Protein AF-A0A834ANA1-F1 (afdb_monomer)

Mean predicted aligned error: 4.78 Å

Nearest PDB structures (foldseek):
  6rjb-assembly1_B  TM=9.590E-01  e=1.628E-15  Homo sapiens
  4kxw-assembly1_A  TM=9.516E-01  e=1.523E-15  Homo sapiens
  3ooy-assembly1_A  TM=9.506E-01  e=6.169E-15  Homo sapiens
  6ha3-assembly1_A  TM=9.515E-01  e=8.052E-15  Homo sapiens
  6yaj-assembly1_AAA  TM=8.573E-01  e=6.983E-06  Carboxydothermus hydrogenoformans

Secondary structure (DSSP, 8-state):
-HHHHHHS-S-------SS-----S-TT----TT--------SS---EEEE-THHHHHHHHT----S--TTEEEEEEEEESTTSHHHHHHHHHTT-TT-EEEEEEE-S---S--HHHHHHHTT-SHHHHHHHHHHHHHT-

pLDDT: mean 89.69, std 10.9, range [40.88, 97.62]

Sequence (140 aa):
MMELAASTKGICFIPTSCPENAIIYNNNEDFQIGQAKVVLKSKDDQVTVIGAGVLLQEALAAEERKDQYPGRILTVEDHYYEGGIGEAVSSAVVGESGITVVCLAIGQVMRSGKLAELLKMFGIEKDAIAQVVRSLVTKA

Structure (mmCIF, N/CA/C/O backbone):
data_AF-A0A834ANA1-F1
#
_entry.id   AF-A0A834ANA1-F1
#
loop_
_atom_site.group_PDB
_atom_site.id
_atom_site.type_symbol
_atom_site.label_atom_id
_atom_site.label_alt_id
_atom_site.label_comp_id
_atom_site.label_asym_id
_atom_site.label_entity_id
_atom_site.label_seq_id
_atom_site.pdbx_PDB_ins_code
_atom_site.Cartn_x
_atom_site.Cartn_y
_atom_site.Cartn_z
_atom_site.occupancy
_atom_site.B_iso_or_equiv
_atom_site.auth_seq_id
_atom_site.auth_comp_id
_atom_site.auth_asym_id
_atom_site.auth_atom_id
_atom_site.pdbx_PDB_model_num
ATOM 1 N N . MET A 1 1 ? 18.049 -2.907 -1.240 1.00 82.00 1 MET A N 1
ATOM 2 C CA . MET A 1 1 ? 17.273 -3.378 -2.420 1.00 82.00 1 MET A CA 1
ATOM 3 C C . MET A 1 1 ? 18.153 -3.815 -3.587 1.00 82.00 1 MET A C 1
ATOM 5 O O . MET A 1 1 ? 18.007 -4.959 -3.986 1.00 82.00 1 MET A O 1
ATOM 9 N N . MET A 1 2 ? 19.060 -2.984 -4.128 1.00 90.19 2 MET A N 1
ATOM 10 C CA . MET A 1 2 ? 19.918 -3.414 -5.254 1.00 90.19 2 MET A CA 1
ATOM 11 C C . MET A 1 2 ? 20.747 -4.667 -4.944 1.00 90.19 2 MET A C 1
ATOM 13 O O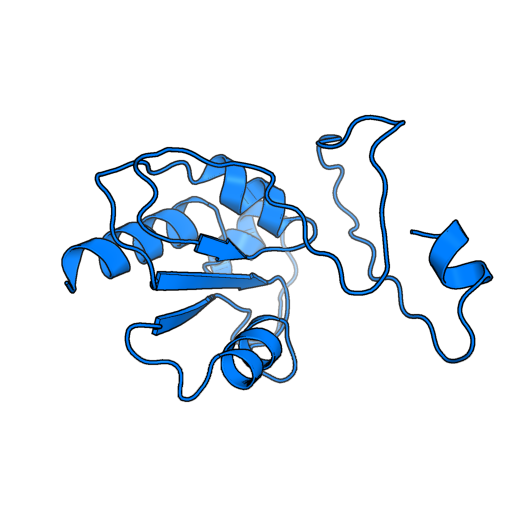 . MET A 1 2 ? 20.800 -5.580 -5.758 1.00 90.19 2 MET A O 1
ATOM 17 N N . GLU A 1 3 ? 21.326 -4.745 -3.747 1.00 93.31 3 GLU A N 1
ATOM 18 C CA . GLU A 1 3 ? 22.076 -5.923 -3.294 1.00 93.31 3 GLU A CA 1
ATOM 19 C C . GLU A 1 3 ? 21.218 -7.202 -3.262 1.00 93.31 3 GLU A C 1
ATOM 21 O O . GLU A 1 3 ? 21.638 -8.260 -3.731 1.00 93.31 3 GLU A O 1
ATOM 26 N N . LEU A 1 4 ? 19.973 -7.092 -2.786 1.00 94.31 4 LEU A N 1
ATOM 27 C CA . LEU A 1 4 ? 19.015 -8.202 -2.781 1.00 94.31 4 LEU A CA 1
ATOM 28 C C . LEU A 1 4 ? 18.661 -8.636 -4.207 1.00 94.31 4 LEU A C 1
ATOM 30 O O . LEU A 1 4 ? 18.624 -9.826 -4.494 1.00 94.31 4 LEU A O 1
ATOM 34 N N . ALA A 1 5 ? 18.442 -7.689 -5.122 1.00 94.56 5 ALA A N 1
ATOM 35 C CA . ALA A 1 5 ? 18.146 -8.012 -6.515 1.00 94.56 5 ALA A CA 1
ATOM 36 C C . ALA A 1 5 ? 19.332 -8.701 -7.209 1.00 94.56 5 ALA A C 1
ATOM 38 O O . ALA A 1 5 ? 19.135 -9.680 -7.919 1.00 94.56 5 ALA A O 1
ATOM 39 N N . ALA A 1 6 ? 20.564 -8.248 -6.956 1.00 95.94 6 ALA A N 1
ATOM 40 C CA . ALA A 1 6 ? 21.774 -8.852 -7.517 1.00 95.94 6 ALA A CA 1
ATOM 41 C C . ALA A 1 6 ? 22.008 -10.299 -7.042 1.00 95.94 6 ALA A C 1
ATOM 43 O O . ALA A 1 6 ? 22.606 -11.098 -7.760 1.00 95.94 6 ALA A O 1
ATOM 44 N N . SER A 1 7 ? 21.535 -10.638 -5.841 1.00 95.62 7 SER A N 1
ATOM 45 C CA . SER A 1 7 ? 21.660 -11.973 -5.242 1.00 95.62 7 SER A CA 1
ATOM 46 C C . SER A 1 7 ? 20.439 -12.875 -5.471 1.00 95.62 7 SER A C 1
ATOM 48 O O . SER A 1 7 ? 20.484 -14.066 -5.153 1.00 95.62 7 SER A O 1
ATOM 50 N N . THR A 1 8 ? 19.363 -12.350 -6.063 1.00 96.50 8 THR A N 1
ATOM 51 C CA . THR A 1 8 ? 18.118 -13.091 -6.296 1.00 96.50 8 THR A CA 1
ATOM 52 C C . THR A 1 8 ? 18.073 -13.655 -7.708 1.00 96.50 8 THR A C 1
ATOM 54 O O . THR A 1 8 ? 18.269 -12.954 -8.697 1.00 96.50 8 THR A O 1
ATOM 57 N N . LYS A 1 9 ? 17.798 -14.958 -7.816 1.00 97.00 9 LYS A N 1
ATOM 58 C CA . LYS A 1 9 ? 17.655 -15.632 -9.112 1.00 97.00 9 LYS A CA 1
ATOM 59 C C . LYS A 1 9 ? 16.338 -15.243 -9.784 1.00 97.00 9 LYS A C 1
ATOM 61 O O . LYS A 1 9 ? 15.308 -15.151 -9.124 1.00 97.00 9 LYS A O 1
ATOM 66 N N . GLY A 1 10 ? 16.360 -15.154 -11.111 1.00 97.06 10 GLY A N 1
ATOM 67 C CA . GLY A 1 10 ? 15.176 -14.884 -11.926 1.00 97.06 10 GLY A CA 1
ATOM 68 C C . GLY A 1 10 ? 15.047 -13.413 -12.310 1.00 97.06 10 GLY A C 1
ATOM 69 O O . GLY A 1 10 ? 16.022 -12.664 -12.294 1.00 97.06 10 GLY A O 1
ATOM 70 N N . ILE A 1 11 ? 13.840 -13.018 -12.707 1.00 97.12 11 ILE A N 1
ATOM 71 C CA . ILE A 1 11 ? 13.559 -11.649 -13.138 1.00 97.12 11 ILE A CA 1
ATOM 72 C C . ILE A 1 11 ? 13.290 -10.785 -11.907 1.00 97.12 11 ILE A C 1
ATOM 74 O O . ILE A 1 11 ? 12.303 -10.989 -11.206 1.00 97.12 11 ILE A O 1
ATOM 78 N N . CYS A 1 12 ? 14.163 -9.808 -11.669 1.00 96.88 12 CYS A N 1
ATOM 79 C CA . CYS A 1 12 ? 13.991 -8.806 -10.624 1.00 96.88 12 CYS A CA 1
ATOM 80 C C . CYS A 1 12 ? 13.601 -7.469 -11.255 1.00 96.88 12 CYS A C 1
ATOM 82 O O . CYS A 1 12 ? 14.315 -6.953 -12.113 1.00 96.88 12 CYS A O 1
ATOM 84 N N . PHE A 1 13 ? 12.487 -6.898 -10.804 1.00 96.19 13 PHE A N 1
ATOM 85 C CA . PHE A 1 13 ? 12.025 -5.577 -11.219 1.00 96.19 13 PHE A CA 1
ATOM 86 C C . PHE A 1 13 ? 12.093 -4.612 -10.032 1.00 96.19 13 PHE A C 1
ATOM 88 O O . PHE A 1 13 ? 11.602 -4.925 -8.949 1.00 96.19 13 PHE A O 1
ATOM 95 N N . ILE A 1 14 ? 12.723 -3.451 -10.229 1.00 96.12 14 ILE A N 1
ATOM 96 C CA . ILE A 1 14 ? 12.839 -2.396 -9.216 1.00 96.12 14 ILE A CA 1
ATOM 97 C C . ILE A 1 14 ? 12.198 -1.130 -9.792 1.00 96.12 14 ILE A C 1
ATOM 99 O O . ILE A 1 14 ? 12.847 -0.444 -10.586 1.00 96.12 14 ILE A O 1
ATOM 103 N N . PRO A 1 15 ? 10.945 -0.806 -9.429 1.00 93.44 15 PRO A N 1
ATOM 104 C CA . PRO A 1 15 ? 10.347 0.459 -9.822 1.00 93.44 15 PRO A CA 1
ATOM 105 C C . PRO A 1 15 ? 11.032 1.604 -9.067 1.00 93.44 15 PRO A C 1
ATOM 107 O O . PRO A 1 15 ? 11.177 1.563 -7.844 1.00 93.44 15 PRO A O 1
ATOM 110 N N . THR A 1 16 ? 11.466 2.627 -9.799 1.00 93.81 16 THR A N 1
ATOM 111 C CA . THR A 1 16 ? 12.020 3.864 -9.238 1.00 93.81 16 THR A CA 1
ATOM 112 C C . THR A 1 16 ? 11.075 5.028 -9.508 1.00 93.81 16 THR A C 1
ATOM 114 O O . THR A 1 16 ? 10.279 5.003 -10.446 1.00 93.81 16 THR A O 1
ATOM 117 N N . SER A 1 17 ? 11.148 6.058 -8.671 1.00 90.81 17 SER A N 1
ATOM 118 C CA . SER A 1 17 ? 10.356 7.277 -8.826 1.00 90.81 17 SER A CA 1
ATOM 119 C C . SER A 1 17 ? 11.262 8.439 -9.235 1.00 90.81 17 SER A C 1
ATOM 121 O O . SER A 1 17 ? 12.413 8.507 -8.816 1.00 90.81 17 SER A O 1
ATOM 123 N N . CYS A 1 18 ? 10.736 9.346 -10.060 1.00 91.38 18 CYS A N 1
ATOM 124 C CA . CYS A 1 18 ? 11.429 10.567 -10.484 1.00 91.38 18 CYS A CA 1
ATOM 125 C C . CYS A 1 18 ? 11.560 11.635 -9.370 1.00 91.38 18 CYS A C 1
ATOM 127 O O . CYS A 1 18 ? 12.619 12.252 -9.279 1.00 91.38 18 CYS A O 1
ATOM 129 N N . PRO A 1 19 ? 10.535 11.881 -8.525 1.00 90.81 19 PRO A N 1
ATOM 130 C CA . PRO A 1 19 ? 10.593 12.943 -7.520 1.00 90.81 19 PRO A CA 1
ATOM 131 C C . PRO A 1 19 ? 11.598 12.668 -6.398 1.00 90.81 19 PRO A C 1
ATOM 133 O O . PRO A 1 19 ? 11.770 11.527 -5.964 1.00 90.81 19 PRO A O 1
ATOM 136 N N . GLU A 1 20 ? 12.201 13.737 -5.882 1.00 89.19 20 GLU A N 1
ATOM 137 C CA . GLU A 1 20 ? 13.027 13.692 -4.677 1.00 89.19 20 GLU A CA 1
ATOM 138 C C . GLU A 1 20 ? 12.137 13.555 -3.437 1.00 89.19 20 GLU A C 1
ATOM 140 O O . GLU A 1 20 ? 11.325 14.431 -3.141 1.00 89.19 20 GLU A O 1
ATOM 145 N N . ASN A 1 21 ? 12.305 12.457 -2.702 1.00 86.94 21 ASN A N 1
ATOM 146 C CA . ASN A 1 21 ? 11.573 12.179 -1.469 1.00 86.94 21 ASN A CA 1
ATOM 147 C C . ASN A 1 21 ? 12.525 12.141 -0.271 1.00 86.94 21 ASN A C 1
ATOM 149 O O . ASN A 1 21 ? 13.706 11.812 -0.403 1.00 86.94 21 ASN A O 1
ATOM 153 N N . ALA A 1 22 ? 11.992 12.429 0.917 1.00 90.06 22 ALA A N 1
ATOM 154 C CA . ALA A 1 22 ? 12.752 12.345 2.156 1.00 90.06 22 ALA A CA 1
ATOM 155 C C . ALA A 1 22 ? 13.216 10.906 2.441 1.00 90.06 22 ALA A C 1
ATOM 157 O O . ALA A 1 22 ? 12.481 9.936 2.234 1.00 90.06 22 ALA A O 1
ATOM 158 N N . ILE A 1 23 ? 14.435 10.775 2.967 1.00 93.75 23 ILE A N 1
ATOM 159 C CA . ILE A 1 23 ? 14.947 9.504 3.486 1.00 93.75 23 ILE A CA 1
ATOM 160 C C . ILE A 1 23 ? 14.219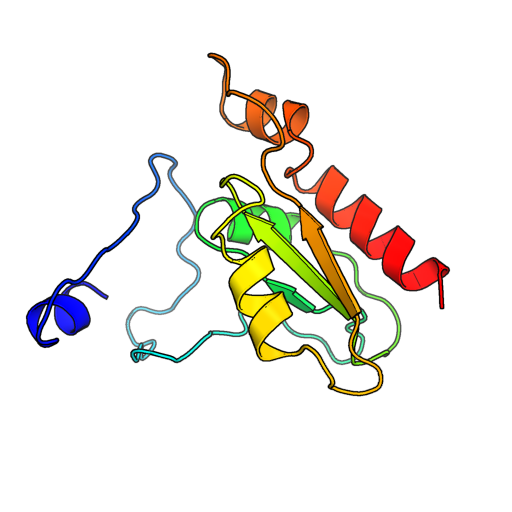 9.206 4.801 1.00 93.75 23 ILE A C 1
ATOM 162 O O . ILE A 1 23 ? 14.305 9.989 5.743 1.00 93.75 23 ILE A O 1
ATOM 166 N N . ILE A 1 24 ? 13.514 8.075 4.860 1.00 92.75 24 ILE A N 1
ATOM 167 C CA . ILE A 1 24 ? 12.719 7.667 6.035 1.00 92.75 24 ILE A CA 1
ATOM 168 C C . ILE A 1 24 ? 13.318 6.490 6.814 1.00 92.75 24 ILE A C 1
ATOM 170 O O . ILE A 1 24 ? 12.837 6.162 7.894 1.00 92.75 24 ILE A O 1
ATOM 174 N N . TYR A 1 25 ? 14.349 5.842 6.273 1.00 94.75 25 TYR A N 1
ATOM 175 C CA . TYR A 1 25 ? 14.999 4.691 6.894 1.00 94.75 25 TYR A CA 1
ATOM 176 C C . TYR A 1 25 ? 16.415 5.046 7.327 1.00 94.75 25 TYR A C 1
ATOM 178 O O . TYR A 1 25 ? 17.110 5.809 6.656 1.00 94.75 25 TYR A O 1
ATOM 186 N N . ASN A 1 26 ? 16.857 4.448 8.429 1.00 95.62 26 ASN A N 1
ATOM 187 C CA . ASN A 1 26 ? 18.251 4.527 8.841 1.00 95.62 26 ASN A CA 1
ATOM 188 C C . ASN A 1 26 ? 19.136 3.713 7.885 1.00 95.62 26 ASN A C 1
ATOM 190 O O . ASN A 1 26 ? 18.701 2.714 7.318 1.00 95.62 26 ASN A O 1
ATOM 194 N N . ASN A 1 27 ? 20.414 4.081 7.778 1.00 95.69 27 ASN A N 1
ATOM 195 C CA . ASN A 1 27 ? 21.374 3.372 6.917 1.00 95.69 27 ASN A CA 1
ATOM 196 C C . ASN A 1 27 ? 21.598 1.903 7.317 1.00 95.69 27 ASN A C 1
ATOM 198 O O . ASN A 1 27 ? 22.025 1.109 6.488 1.00 95.69 27 ASN A O 1
ATOM 202 N N . ASN A 1 28 ? 21.313 1.559 8.575 1.00 95.19 28 ASN A N 1
ATOM 203 C CA . ASN A 1 28 ? 21.466 0.210 9.125 1.00 95.19 28 ASN A CA 1
ATOM 204 C C . ASN A 1 28 ? 20.134 -0.556 9.176 1.00 95.19 28 ASN A C 1
ATOM 206 O O . ASN A 1 28 ? 20.032 -1.554 9.881 1.00 95.19 28 ASN A O 1
ATOM 210 N N . GLU A 1 29 ? 19.087 -0.048 8.524 1.00 94.62 29 GLU A N 1
ATOM 211 C CA . GLU A 1 29 ? 17.805 -0.743 8.461 1.00 94.62 29 GLU A CA 1
ATOM 212 C C . GLU A 1 29 ? 17.927 -1.981 7.564 1.00 94.62 29 GLU A C 1
ATOM 214 O O . GLU A 1 29 ? 18.297 -1.883 6.392 1.00 94.62 29 GLU A O 1
ATOM 219 N N . ASP A 1 30 ? 17.576 -3.146 8.104 1.00 94.50 30 ASP A N 1
ATOM 220 C CA . ASP A 1 30 ? 17.620 -4.399 7.357 1.00 94.50 30 ASP A CA 1
ATOM 221 C C . ASP A 1 30 ? 16.420 -4.527 6.414 1.00 94.50 30 ASP A C 1
ATOM 223 O O . ASP A 1 30 ? 15.268 -4.361 6.822 1.00 94.50 30 ASP A O 1
ATOM 227 N N . PHE A 1 31 ? 16.672 -4.906 5.161 1.00 96.06 31 PHE A N 1
ATOM 228 C CA . PHE A 1 31 ? 15.632 -5.197 4.172 1.00 96.06 31 PHE A CA 1
ATOM 229 C C . PHE A 1 31 ? 15.715 -6.650 3.719 1.00 96.06 31 PHE A C 1
ATOM 231 O O . PHE A 1 31 ? 16.803 -7.164 3.470 1.00 96.06 31 PHE A O 1
ATOM 238 N N . GLN A 1 32 ? 14.559 -7.294 3.561 1.00 95.56 32 GLN A N 1
ATOM 239 C CA . GLN A 1 32 ? 14.437 -8.675 3.095 1.00 95.56 32 GLN A CA 1
ATOM 240 C C . GLN A 1 32 ? 13.313 -8.792 2.058 1.00 95.56 32 GLN A C 1
ATOM 242 O O . GLN A 1 32 ? 12.341 -8.035 2.086 1.00 95.56 32 GLN A O 1
ATOM 247 N N . ILE A 1 33 ? 13.431 -9.747 1.134 1.00 95.25 33 ILE A N 1
ATOM 248 C CA . ILE A 1 33 ? 12.373 -10.024 0.150 1.00 95.25 33 ILE A CA 1
ATOM 249 C C . ILE A 1 33 ? 11.152 -10.602 0.872 1.00 95.25 33 ILE A C 1
ATOM 251 O O . ILE A 1 33 ? 11.285 -11.474 1.725 1.00 95.25 33 ILE A O 1
ATOM 255 N N . GLY A 1 34 ? 9.961 -10.102 0.530 1.00 94.38 34 GLY A N 1
ATOM 256 C CA . GLY A 1 34 ? 8.706 -10.498 1.177 1.00 94.38 34 GLY A CA 1
ATOM 257 C C . GLY A 1 34 ? 8.454 -9.831 2.534 1.00 94.38 34 GLY A C 1
ATOM 258 O O . GLY A 1 34 ? 7.467 -10.153 3.188 1.00 94.38 34 GLY A O 1
ATOM 259 N N . GLN A 1 35 ? 9.309 -8.895 2.961 1.00 94.62 35 GLN A N 1
ATOM 260 C CA . GLN A 1 35 ? 9.129 -8.143 4.200 1.00 94.62 35 GLN A CA 1
ATOM 261 C C . GLN A 1 35 ? 8.637 -6.717 3.918 1.00 94.62 35 GLN A C 1
ATOM 263 O O . GLN A 1 35 ? 9.316 -5.933 3.257 1.00 94.62 35 GLN A O 1
ATOM 268 N N . ALA A 1 36 ? 7.480 -6.363 4.481 1.00 93.62 36 ALA A N 1
ATOM 269 C CA . ALA A 1 36 ? 6.994 -4.985 4.543 1.00 93.62 36 ALA A CA 1
ATOM 270 C C . ALA A 1 36 ? 7.515 -4.259 5.798 1.00 93.62 36 ALA A C 1
ATOM 272 O O . ALA A 1 36 ? 7.925 -4.892 6.775 1.00 93.62 36 ALA A O 1
ATOM 273 N N . LYS A 1 37 ? 7.471 -2.922 5.789 1.00 93.12 37 LYS A N 1
ATOM 274 C CA . LYS A 1 37 ? 7.893 -2.074 6.914 1.00 93.12 37 LYS A CA 1
ATOM 275 C C . LYS A 1 37 ? 6.741 -1.194 7.383 1.00 93.12 37 LYS A C 1
ATOM 277 O O . LYS A 1 37 ? 6.120 -0.499 6.586 1.00 93.12 37 LYS A O 1
ATOM 282 N N . VAL A 1 38 ? 6.487 -1.206 8.690 1.00 92.75 38 VAL A N 1
ATOM 283 C CA . VAL A 1 38 ? 5.563 -0.266 9.334 1.00 92.75 38 VAL A CA 1
ATOM 284 C C . VAL A 1 38 ? 6.356 0.984 9.696 1.00 92.75 38 VAL A C 1
ATOM 286 O O . VAL A 1 38 ? 7.165 0.955 10.619 1.00 92.75 38 VAL A O 1
ATOM 289 N N . VAL A 1 39 ? 6.150 2.060 8.938 1.00 91.31 39 VAL A N 1
ATOM 290 C CA . VAL A 1 39 ? 6.915 3.315 9.073 1.00 91.31 39 VAL A CA 1
ATOM 291 C C . VAL A 1 39 ? 6.301 4.300 10.067 1.00 91.31 39 VAL A C 1
ATOM 293 O O . VAL A 1 39 ? 6.998 5.156 10.602 1.00 91.31 39 VAL A O 1
ATOM 296 N N . LEU A 1 40 ? 5.004 4.167 10.339 1.00 88.25 40 LEU A N 1
ATOM 297 C CA . LEU A 1 40 ? 4.265 4.976 11.299 1.00 88.25 40 LEU A CA 1
ATOM 298 C C . LEU A 1 40 ? 3.268 4.072 12.021 1.00 88.25 40 LEU A C 1
ATOM 300 O O . LEU A 1 40 ? 2.596 3.262 11.385 1.00 88.25 40 LEU A O 1
ATOM 304 N N . LYS A 1 41 ? 3.205 4.191 13.348 1.00 87.62 41 LYS A N 1
ATOM 305 C CA . LYS A 1 41 ? 2.293 3.413 14.187 1.00 87.62 41 LYS A CA 1
ATOM 306 C C . LYS A 1 41 ? 1.937 4.179 15.453 1.00 87.62 41 LYS A C 1
ATOM 308 O O . LYS A 1 41 ? 2.820 4.746 16.098 1.00 87.62 41 LYS A O 1
ATOM 313 N N . SER A 1 42 ? 0.672 4.122 15.841 1.00 84.94 42 SER A N 1
ATOM 314 C CA . SER A 1 42 ? 0.161 4.543 17.143 1.00 84.94 42 SER A CA 1
ATOM 315 C C . SER A 1 42 ? -0.601 3.397 17.821 1.00 84.94 42 SER A C 1
ATOM 317 O O . SER A 1 42 ? -0.793 2.316 17.265 1.00 84.94 42 SER A O 1
ATOM 319 N N . LYS A 1 43 ? -1.014 3.607 19.074 1.00 80.31 43 LYS A N 1
ATOM 320 C CA . LYS A 1 43 ? -1.964 2.712 19.758 1.00 80.31 43 LYS A CA 1
ATOM 321 C C . LYS A 1 43 ? -3.393 2.901 19.243 1.00 80.31 43 LYS A C 1
ATOM 323 O O . LYS A 1 43 ? -4.176 1.957 19.263 1.00 80.31 43 LYS A O 1
ATOM 328 N N . ASP A 1 44 ? -3.673 4.092 18.727 1.00 80.50 44 ASP A N 1
ATOM 329 C CA . ASP A 1 44 ? -5.002 4.552 18.333 1.00 80.50 44 ASP A CA 1
ATOM 330 C C . ASP A 1 44 ? -5.129 4.603 16.801 1.00 80.50 44 ASP A C 1
ATOM 332 O O . ASP A 1 44 ? -5.601 5.585 16.236 1.00 80.50 44 ASP A O 1
ATOM 336 N N . ASP A 1 45 ? -4.632 3.576 16.107 1.00 83.06 45 ASP A N 1
ATOM 337 C CA . ASP A 1 45 ? -4.717 3.492 14.645 1.00 83.06 45 ASP A CA 1
ATOM 338 C C . ASP A 1 45 ? -6.060 2.863 14.215 1.00 83.06 45 ASP A C 1
ATOM 340 O O . ASP A 1 45 ? -6.458 1.810 14.724 1.00 83.06 45 ASP A O 1
ATOM 344 N N . GLN A 1 46 ? -6.756 3.499 13.259 1.00 82.62 46 GLN A N 1
ATOM 345 C CA . GLN A 1 46 ? -8.031 3.012 12.681 1.00 82.62 46 GLN A CA 1
ATOM 346 C C . GLN A 1 46 ? -7.913 2.251 11.383 1.00 82.62 46 GLN A C 1
ATOM 348 O O . GLN A 1 46 ? -8.790 1.459 11.033 1.00 82.62 46 GLN A O 1
ATOM 353 N N . VAL A 1 47 ? -6.925 2.639 10.595 1.00 88.56 47 VAL A N 1
ATOM 354 C CA . VAL A 1 47 ? -6.789 2.239 9.209 1.00 88.56 47 VAL A CA 1
ATOM 355 C C . VAL A 1 47 ? -5.315 1.982 8.988 1.00 88.56 47 VAL A C 1
ATOM 357 O O . VAL A 1 47 ? -4.469 2.798 9.346 1.00 88.56 47 VAL A O 1
ATOM 360 N N . THR A 1 48 ? -5.010 0.838 8.393 1.00 91.56 48 THR A N 1
ATOM 361 C CA . THR A 1 48 ? -3.677 0.562 7.871 1.00 91.56 48 THR A CA 1
ATOM 362 C C . THR A 1 48 ? -3.611 1.115 6.457 1.00 91.56 48 THR A C 1
ATOM 364 O O . THR A 1 48 ? -4.294 0.609 5.568 1.00 91.56 48 THR A O 1
ATOM 367 N N . VAL A 1 49 ? -2.811 2.161 6.249 1.00 92.94 49 VAL A N 1
ATOM 368 C CA . VAL A 1 49 ? -2.551 2.708 4.913 1.00 92.94 49 VAL A CA 1
ATOM 369 C C . VAL A 1 49 ? -1.302 2.042 4.341 1.00 92.94 49 VAL A C 1
ATOM 371 O O . VAL A 1 49 ? -0.236 2.074 4.954 1.00 92.94 49 VAL A O 1
ATOM 374 N N . ILE A 1 50 ? -1.436 1.426 3.172 1.00 94.62 50 ILE A N 1
ATOM 375 C CA . ILE A 1 50 ? -0.363 0.767 2.429 1.00 94.62 50 ILE A CA 1
ATOM 376 C C . ILE A 1 50 ? -0.086 1.603 1.182 1.00 94.62 50 ILE A C 1
ATOM 378 O O . ILE A 1 50 ? -0.957 1.760 0.330 1.00 94.62 50 ILE A O 1
ATOM 382 N N . GLY A 1 51 ? 1.135 2.117 1.069 1.00 92.94 51 GLY A N 1
ATOM 383 C CA . GLY A 1 51 ? 1.594 2.873 -0.093 1.00 92.94 51 GLY A CA 1
ATOM 384 C C . GLY A 1 51 ? 3.046 2.558 -0.432 1.00 92.94 51 GLY A C 1
ATOM 385 O O . GLY A 1 51 ? 3.784 1.994 0.379 1.00 92.94 51 GLY A O 1
ATOM 386 N N . ALA A 1 52 ? 3.460 2.935 -1.639 1.00 92.44 52 ALA A N 1
ATOM 387 C CA . ALA A 1 52 ? 4.822 2.758 -2.130 1.00 92.44 52 ALA A CA 1
ATOM 388 C C . ALA A 1 52 ? 5.307 4.009 -2.875 1.00 92.44 52 ALA A C 1
ATOM 390 O O . ALA A 1 52 ? 4.516 4.769 -3.433 1.00 92.44 52 ALA A O 1
ATOM 391 N N . GLY A 1 53 ? 6.625 4.225 -2.887 1.00 91.25 53 GLY A N 1
ATOM 392 C CA . GLY A 1 53 ? 7.241 5.354 -3.589 1.00 91.25 53 GLY A CA 1
ATOM 393 C C . GLY A 1 53 ? 6.719 6.707 -3.099 1.00 91.25 53 GLY A C 1
ATOM 394 O O . GLY A 1 53 ? 6.687 6.969 -1.897 1.00 91.25 53 GLY A O 1
ATOM 395 N N . VAL A 1 54 ? 6.306 7.562 -4.038 1.00 90.31 54 VAL A N 1
ATOM 396 C CA . VAL A 1 54 ? 5.777 8.912 -3.762 1.00 90.31 54 VAL A CA 1
ATOM 397 C C . VAL A 1 54 ? 4.553 8.865 -2.841 1.00 90.31 54 VAL A C 1
ATOM 399 O O . VAL A 1 54 ? 4.434 9.690 -1.938 1.00 90.31 54 VAL A O 1
ATOM 402 N N . LEU A 1 55 ? 3.688 7.857 -2.987 1.00 91.56 55 LEU A N 1
ATOM 403 C CA . LEU A 1 55 ? 2.444 7.768 -2.217 1.00 91.56 55 LEU A CA 1
ATOM 404 C C . LEU A 1 55 ? 2.671 7.425 -0.749 1.00 91.56 55 LEU A C 1
ATOM 406 O O . LEU A 1 55 ? 1.820 7.723 0.083 1.00 91.56 55 LEU A O 1
ATOM 410 N N . LEU A 1 56 ? 3.832 6.864 -0.401 1.00 90.56 56 LEU A N 1
ATOM 411 C CA . LEU A 1 56 ? 4.192 6.680 1.001 1.00 90.56 56 LEU A CA 1
ATOM 412 C C . LEU A 1 56 ? 4.371 8.032 1.709 1.00 90.56 56 LEU A C 1
ATOM 414 O O . LEU A 1 56 ? 3.976 8.172 2.861 1.00 90.56 56 LEU A O 1
ATOM 418 N N . GLN A 1 57 ? 4.921 9.036 1.019 1.00 88.19 57 GLN A N 1
ATOM 419 C CA . GLN A 1 57 ? 5.073 10.385 1.572 1.00 88.19 57 GLN A CA 1
ATOM 420 C C . GLN A 1 57 ? 3.719 11.092 1.691 1.00 88.19 57 GLN A C 1
ATOM 422 O O . GLN A 1 57 ? 3.442 11.697 2.723 1.00 88.19 57 GLN A O 1
ATOM 427 N N . GLU A 1 58 ? 2.849 10.961 0.685 1.00 89.69 58 GLU A N 1
ATOM 428 C CA . GLU A 1 58 ? 1.477 11.489 0.745 1.00 89.69 58 GLU A CA 1
ATOM 429 C C . GLU A 1 58 ? 0.677 10.854 1.893 1.00 89.69 58 GLU A C 1
ATOM 431 O O . GLU A 1 58 ? -0.006 11.558 2.633 1.00 89.69 58 GLU A O 1
ATOM 436 N N . ALA A 1 59 ? 0.815 9.540 2.102 1.00 87.56 59 ALA A N 1
ATOM 437 C CA . ALA A 1 59 ? 0.177 8.829 3.207 1.00 87.56 59 ALA A CA 1
ATOM 438 C C . ALA A 1 59 ? 0.706 9.275 4.579 1.00 87.56 59 ALA A C 1
ATOM 440 O O . ALA A 1 59 ? -0.082 9.474 5.502 1.00 87.56 59 ALA A O 1
ATOM 441 N N . LEU A 1 60 ? 2.021 9.475 4.717 1.00 87.50 60 LEU A N 1
ATOM 442 C CA . LEU A 1 60 ? 2.614 10.032 5.938 1.00 87.50 60 LEU A CA 1
ATOM 443 C C . LEU A 1 60 ? 2.145 11.472 6.194 1.00 87.50 60 LEU A C 1
ATOM 445 O O . LEU A 1 60 ? 1.931 11.851 7.342 1.00 87.50 60 LEU A O 1
ATOM 449 N N . ALA A 1 61 ? 1.948 12.264 5.138 1.00 85.88 61 ALA A N 1
ATOM 450 C CA . ALA A 1 61 ? 1.456 13.635 5.233 1.00 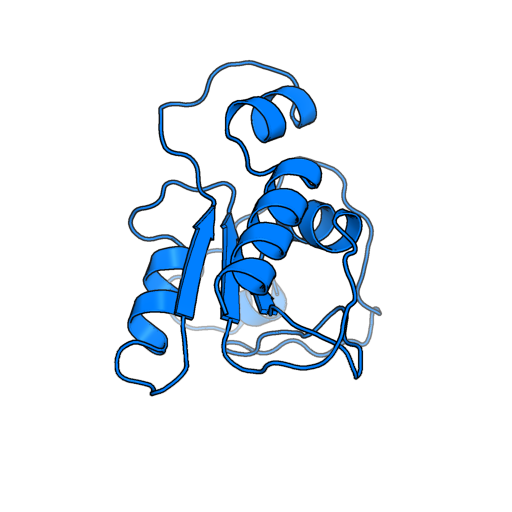85.88 61 ALA A CA 1
ATOM 451 C C . ALA A 1 61 ? -0.051 13.735 5.531 1.00 85.88 61 ALA A C 1
ATOM 453 O O . ALA A 1 61 ? -0.512 14.787 5.973 1.00 85.88 61 ALA A O 1
ATOM 454 N N . ALA A 1 62 ? -0.819 12.667 5.301 1.00 79.38 62 ALA A N 1
ATOM 455 C CA . ALA A 1 62 ? -2.269 12.623 5.485 1.00 79.38 62 ALA A CA 1
ATOM 456 C C . ALA A 1 62 ? -2.717 12.465 6.956 1.00 79.38 62 ALA A C 1
ATOM 458 O O . ALA A 1 62 ? -3.897 12.220 7.183 1.00 79.38 62 ALA A O 1
ATOM 459 N N . GLU A 1 63 ? -1.801 12.579 7.933 1.00 65.25 63 GLU A N 1
ATOM 460 C CA . GLU A 1 63 ? -1.983 12.249 9.358 1.00 65.25 63 GLU A CA 1
ATOM 461 C C . GLU A 1 63 ? -3.424 12.374 9.901 1.00 65.25 63 GLU A C 1
ATOM 463 O O . GLU A 1 63 ? -3.913 13.466 10.193 1.00 65.25 63 GLU A O 1
ATOM 468 N N . GLU A 1 64 ? -4.061 11.232 10.173 1.00 59.38 64 GLU A N 1
ATOM 469 C CA . GLU A 1 64 ? -5.286 11.156 10.970 1.00 59.38 64 GLU A CA 1
ATOM 470 C C . GLU A 1 64 ? -5.171 10.049 12.023 1.00 59.38 64 GLU A C 1
ATOM 472 O O . GLU A 1 64 ? -4.944 8.885 11.699 1.00 59.38 64 GLU A O 1
ATOM 477 N N . ARG A 1 65 ? -5.319 10.414 13.304 1.00 54.44 65 ARG A N 1
ATOM 478 C CA . ARG A 1 65 ? -5.199 9.504 14.460 1.00 54.44 65 ARG A CA 1
ATOM 479 C C . ARG A 1 65 ? -6.454 9.585 15.324 1.00 54.44 65 ARG A C 1
ATOM 481 O O . ARG A 1 65 ? -6.688 10.659 15.879 1.00 54.44 65 ARG A O 1
ATOM 488 N N . LYS A 1 66 ? -7.234 8.498 15.445 1.00 49.47 66 LYS A N 1
ATOM 489 C CA . LYS A 1 66 ? -8.381 8.348 16.379 1.00 49.47 66 LYS A CA 1
ATOM 490 C C . LYS A 1 66 ? -8.648 6.865 16.736 1.00 49.47 66 LYS A C 1
ATOM 492 O O . LYS A 1 66 ? -8.268 5.980 15.994 1.00 49.47 66 LYS A O 1
ATOM 497 N N . ASP A 1 67 ? -9.311 6.610 17.864 1.00 43.00 67 ASP A N 1
ATOM 498 C CA . ASP A 1 67 ? -9.438 5.355 18.654 1.00 43.00 67 ASP A CA 1
ATOM 499 C C . ASP A 1 67 ? -9.714 4.000 17.981 1.00 43.00 67 ASP A C 1
ATOM 501 O O . ASP A 1 67 ? -10.760 3.796 17.378 1.00 43.00 67 ASP A O 1
ATOM 505 N N . GLN A 1 68 ? -8.802 3.042 18.187 1.00 40.88 68 GLN A N 1
ATOM 506 C CA . GLN A 1 68 ? -8.723 1.608 17.820 1.00 40.88 68 GLN A CA 1
ATOM 507 C C . GLN A 1 68 ? -9.890 0.887 17.082 1.00 40.88 68 GLN A C 1
ATOM 509 O O . GLN A 1 68 ? -10.922 0.562 17.666 1.00 40.88 68 GLN A O 1
ATOM 514 N N . TYR A 1 69 ? -9.639 0.467 15.831 1.00 50.53 69 TYR A N 1
ATOM 515 C CA . TYR A 1 69 ? -10.373 -0.624 15.165 1.00 50.53 69 TYR A CA 1
ATOM 516 C C . TYR A 1 69 ? -9.459 -1.376 14.174 1.00 50.53 69 TYR A C 1
ATOM 518 O O . TYR A 1 69 ? -9.135 -0.851 13.107 1.00 50.53 69 TYR A O 1
ATOM 526 N N . PRO A 1 70 ? -9.006 -2.599 14.489 1.00 65.81 70 PRO A N 1
ATOM 527 C CA . PRO A 1 70 ? -8.217 -3.390 13.551 1.00 65.81 70 PRO A CA 1
ATOM 528 C C . PRO A 1 70 ? -9.105 -3.925 12.415 1.00 65.81 70 PRO A C 1
ATOM 530 O O . PRO A 1 70 ? -10.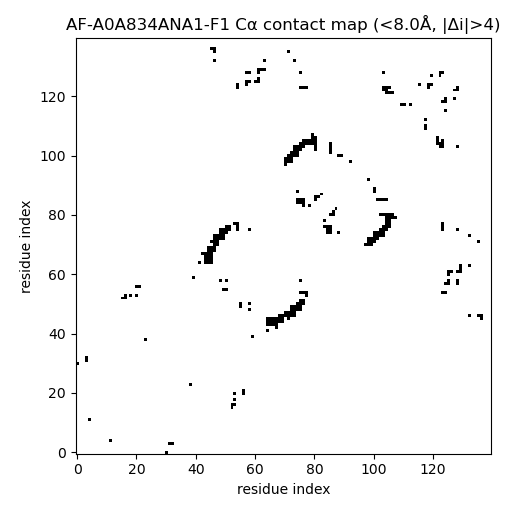246 -4.312 12.653 1.00 65.81 70 PRO A O 1
ATOM 533 N N . GLY A 1 71 ? -8.579 -3.960 11.184 1.00 79.50 71 GLY A N 1
ATOM 534 C CA . GLY A 1 71 ? -9.240 -4.607 10.038 1.00 79.50 71 GLY A CA 1
ATOM 535 C C . GLY A 1 71 ? -9.611 -3.697 8.861 1.00 79.50 71 GLY A C 1
ATOM 536 O O . GLY A 1 71 ? -10.149 -4.179 7.872 1.00 79.50 71 GLY A O 1
ATOM 537 N N . ARG A 1 72 ? -9.316 -2.394 8.899 1.00 90.88 72 ARG A N 1
ATOM 538 C CA . ARG A 1 72 ? -9.513 -1.505 7.737 1.00 90.88 72 ARG A CA 1
ATOM 539 C C . ARG A 1 72 ? -8.186 -1.251 7.037 1.00 90.88 72 ARG A C 1
ATOM 541 O O . ARG A 1 72 ? -7.249 -0.754 7.659 1.00 90.88 72 ARG A O 1
ATOM 548 N N . ILE A 1 73 ? -8.109 -1.582 5.755 1.00 93.06 73 ILE A N 1
ATOM 549 C CA . ILE A 1 73 ? -6.922 -1.409 4.920 1.00 93.06 73 ILE A CA 1
ATOM 550 C C . ILE A 1 73 ? -7.258 -0.429 3.797 1.00 93.06 73 ILE A C 1
ATOM 552 O O . ILE A 1 73 ? -8.240 -0.601 3.078 1.00 93.06 73 ILE A O 1
ATOM 556 N N . LEU A 1 74 ? -6.426 0.596 3.641 1.00 95.19 74 LEU A N 1
ATOM 557 C CA . LEU A 1 74 ? -6.433 1.495 2.496 1.00 95.19 74 LEU A CA 1
ATOM 558 C C . LEU A 1 74 ? -5.144 1.273 1.706 1.00 95.19 74 LEU A C 1
ATOM 560 O O . LEU A 1 74 ? -4.057 1.424 2.250 1.00 95.19 74 LEU A O 1
ATOM 564 N N . THR A 1 75 ? -5.257 0.931 0.430 1.00 96.56 75 THR A N 1
ATOM 565 C CA . THR A 1 75 ? -4.125 0.882 -0.504 1.00 96.56 75 THR A CA 1
ATOM 566 C C . THR A 1 75 ? -4.115 2.150 -1.350 1.00 96.56 75 THR A C 1
ATOM 568 O O . THR A 1 75 ? -5.179 2.612 -1.764 1.00 96.56 75 THR A O 1
ATOM 571 N N . VAL A 1 76 ? -2.936 2.733 -1.568 1.00 96.38 76 VAL A N 1
ATOM 572 C CA . VAL A 1 76 ? -2.759 3.942 -2.385 1.00 96.38 76 VAL A CA 1
ATOM 573 C C . VAL A 1 76 ? -1.559 3.766 -3.308 1.00 96.38 76 VAL A C 1
ATOM 575 O O . VAL A 1 76 ? -0.446 3.514 -2.836 1.00 96.38 76 VAL A O 1
ATOM 578 N N . GLU A 1 77 ? -1.763 3.913 -4.616 1.00 95.50 77 GLU A N 1
ATOM 579 C CA . GLU A 1 77 ? -0.718 3.678 -5.615 1.00 95.50 77 GLU A CA 1
ATOM 580 C C . GLU A 1 77 ? -0.782 4.621 -6.828 1.00 95.50 77 GLU A C 1
ATOM 582 O O . GLU A 1 77 ? -1.855 4.949 -7.328 1.00 95.50 77 GLU A O 1
ATOM 587 N N . ASP A 1 78 ? 0.395 5.025 -7.330 1.00 95.00 78 ASP A N 1
ATOM 588 C CA . ASP A 1 78 ? 0.560 5.669 -8.648 1.00 95.00 78 ASP A CA 1
ATOM 589 C C . ASP A 1 78 ? 0.613 4.594 -9.743 1.00 95.00 78 ASP A C 1
ATOM 591 O O . ASP A 1 78 ? 1.633 4.352 -10.391 1.00 95.00 78 ASP A O 1
ATOM 595 N N . HIS A 1 79 ? -0.474 3.843 -9.846 1.00 96.06 79 HIS A N 1
ATOM 596 C CA . HIS A 1 79 ? -0.655 2.751 -10.789 1.00 96.06 79 HIS A CA 1
ATOM 597 C C . HIS A 1 79 ? -2.140 2.655 -11.142 1.00 96.06 79 HIS A C 1
ATOM 599 O O . HIS A 1 79 ? -2.980 3.238 -10.457 1.00 96.06 79 HIS A O 1
ATOM 605 N N . TYR A 1 80 ? -2.478 1.943 -12.215 1.00 97.00 80 TYR A N 1
ATOM 606 C CA . TYR A 1 80 ? -3.874 1.608 -12.493 1.00 97.00 80 TYR A CA 1
ATOM 607 C C . TYR A 1 80 ? -4.439 0.659 -11.428 1.00 97.00 80 TYR A C 1
ATOM 609 O O . TYR A 1 80 ? -3.685 -0.011 -10.719 1.00 97.00 80 TYR A O 1
ATOM 617 N N . TYR A 1 81 ? -5.767 0.598 -11.325 1.00 96.06 81 TYR A N 1
ATOM 618 C CA . TYR A 1 81 ? -6.447 -0.293 -10.380 1.00 96.06 81 TYR A CA 1
ATOM 619 C C . TYR A 1 81 ? -6.091 -1.768 -10.609 1.00 96.06 81 TYR A C 1
ATOM 621 O O . TYR A 1 81 ? -5.953 -2.531 -9.656 1.00 96.06 81 TYR A O 1
ATOM 629 N N . GLU A 1 82 ? -5.936 -2.170 -11.867 1.00 97.19 82 GLU A N 1
ATOM 630 C CA . GLU A 1 82 ? -5.718 -3.554 -12.265 1.00 97.19 82 GLU A CA 1
ATOM 631 C C . GLU A 1 82 ? -4.246 -3.969 -12.110 1.00 97.19 82 GLU A C 1
ATOM 633 O O . GLU A 1 82 ? -3.333 -3.276 -12.561 1.00 97.19 82 GLU A O 1
ATOM 638 N N . GLY A 1 83 ? -3.999 -5.136 -11.511 1.00 94.62 83 GLY A N 1
ATOM 639 C CA . GLY A 1 83 ? -2.678 -5.758 -11.370 1.00 94.62 83 GLY A CA 1
ATOM 640 C C . GLY A 1 83 ? -1.721 -5.078 -10.385 1.00 94.62 83 G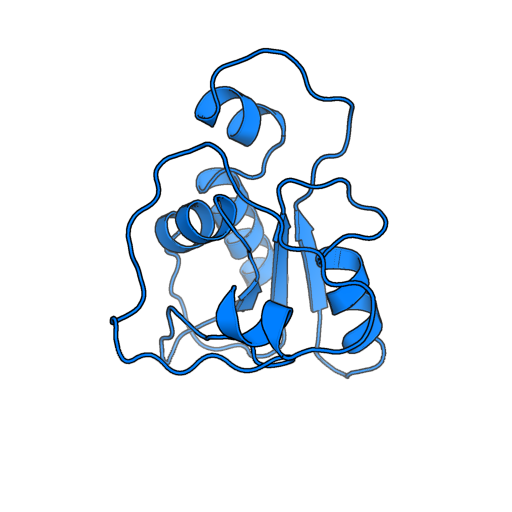LY A C 1
ATOM 641 O O . GLY A 1 83 ? -0.559 -5.478 -10.302 1.00 94.62 83 GLY A O 1
ATOM 642 N N . GLY A 1 84 ? -2.187 -4.053 -9.669 1.00 96.06 84 GLY A N 1
ATOM 643 C CA . GLY A 1 84 ? -1.394 -3.255 -8.737 1.00 96.06 84 GLY A CA 1
ATOM 644 C C . GLY A 1 84 ? -1.287 -3.828 -7.320 1.00 96.06 84 GLY A C 1
ATOM 645 O O . GLY A 1 84 ? -1.617 -4.983 -7.028 1.00 96.06 84 GLY A O 1
ATOM 646 N N . ILE A 1 85 ? -0.839 -2.970 -6.406 1.00 96.25 85 ILE A N 1
ATOM 647 C CA . ILE A 1 85 ? -0.763 -3.218 -4.964 1.00 96.25 85 ILE A CA 1
ATOM 648 C C . ILE A 1 85 ? -2.160 -3.503 -4.402 1.00 96.25 85 ILE A C 1
ATOM 650 O O . ILE A 1 85 ? -2.310 -4.410 -3.583 1.00 96.25 85 ILE A O 1
ATOM 654 N N . GLY A 1 86 ? -3.181 -2.765 -4.843 1.00 96.31 86 GLY A N 1
ATOM 655 C CA . GLY A 1 86 ? -4.561 -2.917 -4.393 1.00 96.31 86 GLY A CA 1
ATOM 656 C C . GLY A 1 86 ? -5.112 -4.320 -4.629 1.00 96.31 86 GLY A C 1
ATOM 657 O O . GLY A 1 86 ? -5.639 -4.941 -3.701 1.00 96.31 86 GLY A O 1
ATOM 658 N N . GLU A 1 87 ? -4.942 -4.861 -5.837 1.00 97.62 87 GLU A N 1
ATOM 659 C CA . GLU A 1 87 ? -5.351 -6.234 -6.155 1.00 97.62 87 GLU A CA 1
ATOM 660 C C . GLU A 1 87 ? -4.498 -7.277 -5.429 1.00 97.62 87 GLU A C 1
ATOM 662 O O . GLU A 1 87 ? -5.047 -8.248 -4.905 1.00 97.62 87 GLU A O 1
ATOM 667 N N . ALA A 1 88 ? -3.181 -7.064 -5.324 1.00 97.50 88 ALA A N 1
ATOM 668 C CA . ALA A 1 88 ? -2.296 -7.972 -4.596 1.00 97.50 88 ALA A CA 1
ATOM 669 C C . ALA A 1 88 ? -2.691 -8.094 -3.113 1.00 97.50 88 ALA A C 1
ATOM 671 O O . ALA A 1 88 ? -2.782 -9.201 -2.581 1.00 97.50 88 ALA A O 1
ATOM 672 N N . VAL A 1 89 ? -2.984 -6.968 -2.453 1.00 96.38 89 VAL A N 1
ATOM 673 C CA . VAL A 1 89 ? -3.457 -6.944 -1.062 1.00 96.38 89 VAL A CA 1
ATOM 674 C C . VAL A 1 89 ? -4.839 -7.575 -0.955 1.00 96.38 89 VAL A C 1
ATOM 676 O O . VAL A 1 89 ? -5.044 -8.433 -0.100 1.00 96.38 89 VAL A O 1
ATOM 679 N N . SER A 1 90 ? -5.771 -7.201 -1.834 1.00 96.38 90 SER A N 1
ATOM 680 C CA . SER A 1 90 ? -7.137 -7.739 -1.822 1.00 96.38 90 SER A CA 1
ATOM 681 C C . SER A 1 90 ? -7.142 -9.259 -1.976 1.00 96.38 90 SER A C 1
ATOM 683 O O . SER A 1 90 ? -7.805 -9.949 -1.208 1.00 96.38 90 SER A O 1
ATOM 685 N N . SER A 1 91 ? -6.348 -9.797 -2.905 1.00 97.50 91 SER A N 1
ATOM 686 C CA . SER A 1 91 ? -6.207 -11.241 -3.101 1.00 97.50 91 SER A CA 1
ATOM 687 C C . SER A 1 91 ? -5.546 -11.947 -1.917 1.00 97.50 91 SER A C 1
ATOM 689 O O . SER A 1 91 ? -5.807 -13.129 -1.713 1.00 97.50 91 SER A O 1
ATOM 691 N N . ALA A 1 92 ? -4.677 -11.270 -1.164 1.00 95.75 92 ALA A N 1
ATOM 692 C CA . ALA A 1 92 ? -3.979 -11.866 -0.028 1.00 95.75 92 ALA A CA 1
ATOM 693 C C . ALA A 1 92 ? -4.854 -11.976 1.230 1.00 95.75 92 ALA A C 1
ATOM 695 O O . ALA A 1 92 ? -4.612 -12.853 2.053 1.00 95.75 92 ALA A O 1
ATOM 696 N N . VAL A 1 93 ? -5.847 -11.093 1.389 1.00 94.94 93 VAL A N 1
ATOM 697 C CA . VAL A 1 93 ? -6.690 -11.018 2.601 1.00 94.94 93 VAL A CA 1
ATOM 698 C C . VAL A 1 93 ? -8.147 -11.418 2.365 1.00 94.94 93 VAL A C 1
ATOM 700 O O . VAL A 1 93 ? -8.950 -11.415 3.297 1.00 94.94 93 VAL A O 1
ATOM 703 N N . VAL A 1 94 ? -8.525 -11.740 1.126 1.00 94.25 94 VAL A N 1
ATOM 704 C CA . VAL A 1 94 ? -9.889 -12.174 0.810 1.00 94.25 94 VAL A CA 1
ATOM 705 C C . VAL A 1 94 ? -10.253 -13.428 1.613 1.00 94.25 94 VAL A C 1
ATOM 707 O O . VAL A 1 94 ? -9.518 -14.410 1.635 1.00 94.25 94 VAL A O 1
ATOM 710 N N . GLY A 1 95 ? -11.410 -13.392 2.275 1.00 91.44 95 GLY A N 1
ATOM 711 C CA . GLY A 1 95 ? -11.890 -14.480 3.134 1.00 91.44 95 GLY A CA 1
ATOM 712 C C . GLY A 1 95 ? -11.566 -14.311 4.620 1.00 91.44 95 GLY A C 1
ATOM 713 O O . GLY A 1 95 ? -12.184 -14.989 5.439 1.00 91.44 95 GLY A O 1
ATOM 714 N N . GLU A 1 96 ? -10.691 -13.373 4.988 1.00 91.88 96 GLU A N 1
ATOM 715 C CA . GLU A 1 96 ? -10.436 -13.034 6.389 1.00 91.88 96 GLU A CA 1
ATOM 716 C C . GLU A 1 96 ? -11.594 -12.217 6.980 1.00 91.88 96 GLU A C 1
ATOM 718 O O . GLU A 1 96 ? -11.993 -11.166 6.467 1.00 91.88 96 GLU A O 1
ATOM 723 N N . SER A 1 97 ? -12.160 -12.697 8.089 1.00 88.31 97 SER A N 1
ATOM 724 C CA . SER A 1 97 ? -13.299 -12.044 8.737 1.00 88.31 97 SER A CA 1
ATOM 725 C C . SER A 1 97 ? -12.892 -10.726 9.394 1.00 88.31 97 SER A C 1
ATOM 727 O O . SER A 1 97 ? -11.919 -10.677 10.144 1.00 88.31 97 SER A O 1
ATOM 729 N N . GLY A 1 98 ? -13.678 -9.672 9.173 1.00 87.19 98 GLY A N 1
ATOM 730 C CA . GLY A 1 98 ? -13.426 -8.357 9.768 1.00 87.19 98 GLY A CA 1
ATOM 731 C C . GLY A 1 98 ? -12.361 -7.532 9.043 1.00 87.19 98 GLY A C 1
ATOM 732 O O . GLY A 1 98 ? -12.046 -6.442 9.515 1.00 87.19 98 GLY A O 1
ATOM 733 N N . ILE A 1 99 ? -11.840 -8.006 7.902 1.00 91.12 99 ILE A N 1
ATOM 734 C CA . ILE A 1 99 ? -10.944 -7.227 7.043 1.00 91.12 99 ILE A CA 1
ATOM 735 C C . ILE A 1 99 ? -11.731 -6.571 5.905 1.00 91.12 99 ILE A C 1
ATOM 737 O O . ILE A 1 99 ? -12.518 -7.205 5.207 1.00 91.12 99 ILE A O 1
ATOM 741 N N . THR A 1 100 ? -11.498 -5.278 5.705 1.00 92.12 100 THR A N 1
ATOM 742 C CA . THR A 1 100 ? -12.010 -4.488 4.583 1.00 92.12 100 THR A CA 1
ATOM 743 C C . THR A 1 100 ? -10.842 -3.827 3.868 1.00 92.12 100 THR A C 1
ATOM 745 O O . THR A 1 100 ? -9.936 -3.305 4.516 1.00 92.12 100 THR A O 1
ATOM 748 N N . VAL A 1 101 ? -10.862 -3.849 2.536 1.00 93.62 101 VAL A N 1
ATOM 749 C CA . VAL A 1 101 ? -9.836 -3.224 1.695 1.00 93.62 101 VAL A CA 1
ATOM 750 C C . VAL A 1 101 ? -10.496 -2.172 0.815 1.00 93.62 101 VAL A C 1
ATOM 752 O O . VAL A 1 101 ? -11.499 -2.446 0.158 1.00 93.62 101 VAL A O 1
ATOM 755 N N . VAL A 1 102 ? -9.932 -0.968 0.801 1.00 95.19 102 VAL A N 1
ATOM 756 C CA . VAL A 1 102 ? -10.259 0.096 -0.154 1.00 95.19 102 VAL A CA 1
ATOM 757 C C . VAL A 1 102 ? -9.000 0.458 -0.931 1.00 95.19 102 VAL A C 1
ATOM 759 O O . VAL A 1 102 ? -7.899 0.442 -0.383 1.00 95.19 102 VAL A O 1
ATOM 762 N N . CYS A 1 103 ? -9.158 0.759 -2.216 1.00 96.06 103 CYS A N 1
ATOM 763 C CA . CYS A 1 103 ? -8.064 1.095 -3.118 1.00 96.06 103 CYS A CA 1
ATOM 764 C C . CYS A 1 103 ? -8.249 2.504 -3.686 1.00 96.06 103 CYS A C 1
ATOM 766 O O . CYS A 1 103 ? -9.346 2.859 -4.122 1.00 96.06 103 CYS A O 1
ATOM 768 N N . LEU A 1 104 ? -7.172 3.286 -3.659 1.00 96.56 104 LEU A N 1
ATOM 769 C CA . LEU A 1 104 ? -7.010 4.548 -4.367 1.00 96.56 104 LEU A CA 1
ATOM 770 C C . LEU A 1 104 ? -5.906 4.379 -5.413 1.00 96.56 104 LEU A C 1
ATOM 772 O O . LEU A 1 104 ? -4.738 4.199 -5.071 1.00 96.56 104 LEU A O 1
ATOM 776 N N . ALA A 1 105 ? -6.297 4.441 -6.680 1.00 96.62 105 ALA A N 1
ATOM 777 C CA . ALA A 1 105 ? -5.420 4.234 -7.823 1.00 96.62 105 ALA A CA 1
ATOM 778 C C . ALA A 1 105 ? -5.867 5.099 -9.015 1.00 96.62 105 ALA A C 1
ATOM 780 O O . ALA A 1 105 ? -6.924 5.743 -8.996 1.00 96.62 105 ALA A O 1
ATOM 781 N N . ILE A 1 106 ? -5.058 5.117 -10.072 1.00 95.69 106 ILE A N 1
ATOM 782 C CA . ILE A 1 106 ? -5.316 5.871 -11.298 1.00 95.69 106 ILE A CA 1
ATOM 783 C C . ILE A 1 106 ? -6.436 5.186 -12.096 1.00 95.69 106 ILE A C 1
ATOM 785 O O . ILE A 1 106 ? -6.308 4.042 -12.514 1.00 95.69 106 ILE A O 1
ATOM 789 N N . GLY A 1 107 ? -7.546 5.889 -12.341 1.00 93.25 107 GLY A N 1
ATOM 790 C CA . GLY A 1 107 ? -8.705 5.339 -13.068 1.00 93.25 107 GLY A CA 1
ATOM 791 C C . GLY A 1 107 ? -8.776 5.679 -14.560 1.00 93.25 107 GLY A C 1
ATOM 792 O O . GLY A 1 107 ? -9.710 5.267 -15.242 1.00 93.25 107 GLY A O 1
ATOM 793 N N . GLN A 1 108 ? -7.850 6.487 -15.075 1.00 92.81 108 GLN A N 1
ATOM 794 C CA . GLN A 1 108 ? -7.888 6.967 -16.458 1.00 92.81 108 GLN A CA 1
ATOM 795 C C . GLN A 1 108 ? -6.492 7.344 -16.957 1.00 92.81 108 GLN A C 1
ATOM 797 O O . GLN A 1 108 ? -5.577 7.564 -16.168 1.00 92.81 108 GLN A O 1
ATOM 802 N N . VAL A 1 109 ? -6.343 7.479 -18.275 1.00 93.19 109 VAL A N 1
ATOM 803 C CA . VAL A 1 109 ? -5.064 7.838 -18.903 1.00 93.19 109 VAL A CA 1
ATOM 804 C C . VAL A 1 109 ? -4.531 9.171 -18.367 1.00 93.19 109 VAL A C 1
ATOM 806 O O . VAL A 1 109 ? -5.245 10.181 -18.341 1.00 93.19 109 VAL A O 1
ATOM 809 N N . MET A 1 110 ? -3.253 9.170 -17.975 1.00 86.38 110 MET A N 1
ATOM 810 C CA . MET A 1 110 ? -2.574 10.347 -17.441 1.00 86.38 110 MET A CA 1
ATOM 811 C C . MET A 1 110 ? -2.401 11.473 -18.465 1.00 86.38 110 MET A C 1
ATOM 813 O O . MET A 1 110 ? -2.376 11.262 -19.678 1.00 86.38 1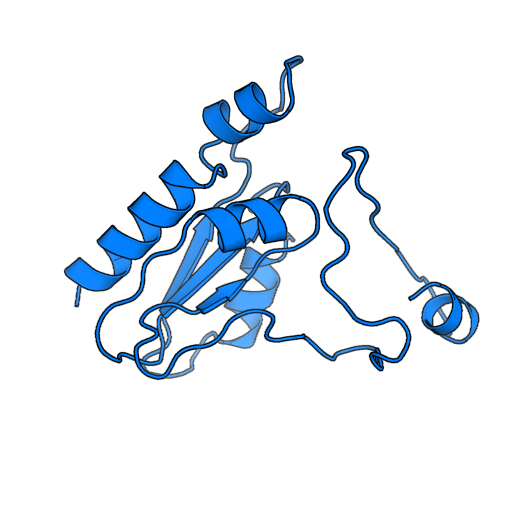10 MET A O 1
ATOM 817 N N . ARG A 1 111 ? -2.260 12.698 -17.953 1.00 90.38 111 ARG A N 1
ATOM 818 C CA . ARG A 1 111 ? -2.015 13.912 -18.741 1.00 90.38 111 ARG A CA 1
ATOM 819 C C . ARG A 1 111 ? -0.729 14.587 -18.286 1.00 90.38 111 ARG A C 1
ATOM 821 O O . ARG A 1 111 ? -0.232 14.323 -17.197 1.00 90.38 111 ARG A O 1
ATOM 828 N N . SER A 1 112 ? -0.214 15.491 -19.111 1.00 94.31 112 SER A N 1
ATOM 829 C CA . SER A 1 112 ? 0.909 16.343 -18.725 1.00 94.31 112 SER A CA 1
ATOM 830 C C . SER A 1 112 ? 0.481 17.334 -17.644 1.00 94.31 112 SER A C 1
ATOM 832 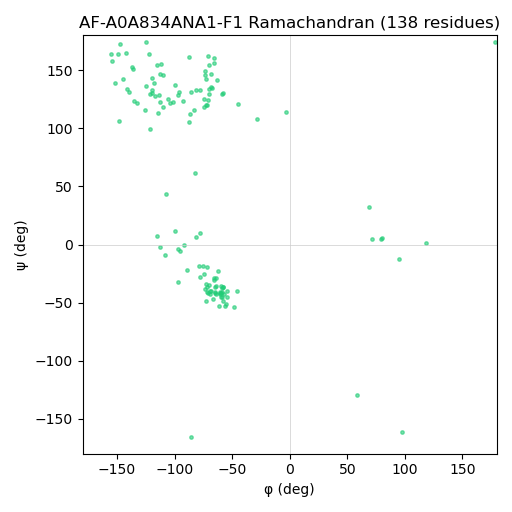O O . SER A 1 112 ? -0.562 17.976 -17.762 1.00 94.31 112 SER A O 1
ATOM 834 N N . GLY A 1 113 ? 1.310 17.493 -16.620 1.00 93.31 113 GLY A N 1
ATOM 835 C CA . GLY A 1 113 ? 1.076 18.415 -15.516 1.00 93.31 113 GLY A CA 1
ATOM 836 C C . GLY A 1 113 ? 2.194 18.323 -14.488 1.00 93.31 113 GLY A C 1
ATOM 837 O O . GLY A 1 113 ? 3.089 17.481 -14.607 1.00 93.31 113 GLY A O 1
ATOM 838 N N . LYS A 1 114 ? 2.164 19.194 -13.479 1.00 94.06 114 LYS A N 1
ATOM 839 C CA . LYS A 1 114 ? 3.076 19.057 -12.337 1.00 94.06 114 LYS A CA 1
ATOM 840 C C . LYS A 1 114 ? 2.617 17.900 -11.460 1.00 94.06 114 LYS A C 1
ATOM 842 O O . LYS A 1 114 ? 1.420 17.680 -11.320 1.00 94.06 114 LYS A O 1
ATOM 847 N N . LEU A 1 115 ? 3.556 17.224 -10.801 1.00 91.25 115 LEU A N 1
ATOM 848 C CA . LEU A 1 115 ? 3.265 16.063 -9.954 1.00 91.25 115 LEU A CA 1
ATOM 849 C C . LEU A 1 115 ? 2.102 16.309 -8.981 1.00 91.25 115 LEU A C 1
ATOM 851 O O . LEU A 1 115 ? 1.124 15.578 -9.020 1.00 91.25 115 LEU A O 1
ATOM 855 N N . ALA A 1 116 ? 2.165 17.371 -8.174 1.00 91.94 116 ALA A N 1
ATOM 856 C CA . ALA A 1 116 ? 1.115 17.683 -7.201 1.00 91.94 116 ALA A CA 1
ATOM 857 C C . ALA A 1 116 ? -0.264 17.912 -7.852 1.00 91.94 116 ALA A C 1
ATOM 859 O O . ALA A 1 116 ? -1.283 17.511 -7.303 1.00 91.94 116 ALA A O 1
ATOM 860 N N . GLU A 1 117 ? -0.306 18.521 -9.041 1.00 94.25 117 GLU A N 1
ATOM 861 C CA . GLU A 1 117 ? -1.553 18.737 -9.787 1.00 94.25 117 GLU A CA 1
ATOM 862 C C . GLU A 1 117 ? -2.117 17.415 -10.324 1.00 94.25 117 GLU A C 1
ATOM 864 O O . GLU A 1 117 ? -3.332 17.238 -10.371 1.00 94.25 117 GLU A O 1
ATOM 869 N N . LEU A 1 118 ? -1.244 16.482 -10.714 1.00 94.00 118 LEU A N 1
ATOM 870 C CA . LEU A 1 118 ? -1.638 15.159 -11.189 1.00 94.00 118 LEU A CA 1
ATOM 871 C C . LEU A 1 118 ? -2.136 14.283 -10.037 1.00 94.00 118 LEU A C 1
ATOM 873 O O . LEU A 1 118 ? -3.238 13.751 -10.136 1.00 94.00 118 LEU A O 1
ATOM 877 N N . LEU A 1 119 ? -1.402 14.202 -8.922 1.00 93.81 119 LEU A N 1
ATOM 878 C CA . LEU A 1 119 ? -1.840 13.465 -7.727 1.00 93.81 119 LEU A CA 1
ATOM 879 C C . LEU A 1 119 ? -3.222 13.942 -7.259 1.00 93.81 119 LEU A C 1
ATOM 881 O O . LEU A 1 119 ? -4.092 13.126 -6.944 1.00 93.81 119 LEU A O 1
ATOM 885 N N . LYS A 1 120 ? -3.450 15.259 -7.320 1.00 94.56 120 LYS A N 1
ATOM 886 C CA . LYS A 1 120 ? -4.754 15.878 -7.091 1.00 94.56 120 LYS A CA 1
ATOM 887 C C . LYS A 1 120 ? -5.819 15.439 -8.073 1.00 94.56 120 LYS A C 1
ATOM 889 O O . LYS A 1 120 ? -6.900 15.010 -7.682 1.00 94.56 120 LYS A O 1
ATOM 894 N N . MET A 1 121 ? -5.518 15.562 -9.362 1.00 93.81 121 MET A N 1
ATOM 895 C CA . MET A 1 121 ? -6.442 15.240 -10.445 1.00 93.81 121 MET A CA 1
ATOM 896 C C . MET A 1 121 ? -6.922 13.789 -10.379 1.00 93.81 121 MET A C 1
ATOM 898 O O . MET A 1 121 ? -8.082 13.523 -10.687 1.00 93.81 121 MET A O 1
ATOM 902 N N . PHE A 1 122 ? -6.045 12.870 -9.977 1.00 94.62 122 PHE A N 1
ATOM 903 C CA . PHE A 1 122 ? -6.365 11.450 -9.850 1.00 94.62 122 PHE A CA 1
ATOM 904 C C . PHE A 1 122 ? -6.841 11.043 -8.450 1.00 94.62 122 PHE A C 1
ATOM 906 O O . PHE A 1 122 ? -7.195 9.886 -8.256 1.00 94.62 122 PHE A O 1
ATOM 913 N N . GLY A 1 123 ? -6.910 11.976 -7.494 1.00 94.62 123 GLY A N 1
ATOM 914 C CA . GLY A 1 123 ? -7.465 11.718 -6.165 1.00 94.62 123 GLY A CA 1
ATOM 915 C C . GLY A 1 123 ? -6.612 10.790 -5.299 1.00 94.62 123 GLY A C 1
ATOM 916 O O . GLY A 1 123 ? -7.157 10.042 -4.492 1.00 94.62 123 GLY A O 1
ATOM 917 N N . ILE A 1 124 ? -5.289 10.832 -5.463 1.00 95.19 124 ILE A N 1
ATOM 918 C CA . ILE A 1 124 ? -4.328 10.027 -4.686 1.00 95.19 124 ILE A CA 1
ATOM 919 C C . ILE A 1 124 ? -3.399 10.890 -3.814 1.00 95.19 124 ILE A C 1
ATOM 921 O O . ILE A 1 124 ? -2.466 10.391 -3.196 1.00 95.19 124 ILE A O 1
ATOM 925 N N . GLU A 1 125 ? -3.655 12.196 -3.749 1.00 94.69 125 GLU A N 1
ATOM 926 C CA . GLU A 1 125 ? -2.975 13.136 -2.852 1.00 94.69 125 GLU A CA 1
ATOM 927 C C . GLU A 1 125 ? -3.372 12.951 -1.378 1.00 94.69 125 GLU A C 1
ATOM 929 O O . GLU A 1 125 ? -4.445 12.424 -1.069 1.00 94.69 125 GLU A O 1
ATOM 934 N N . LYS A 1 126 ? -2.559 13.485 -0.458 1.00 93.62 126 LYS A N 1
ATOM 935 C CA . LYS A 1 126 ? -2.791 13.438 0.997 1.00 93.62 126 LYS A CA 1
ATOM 936 C C . LYS A 1 126 ? -4.223 13.778 1.439 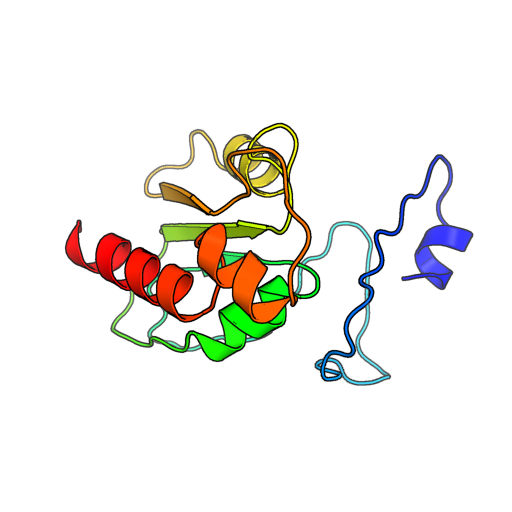1.00 93.62 126 LYS A C 1
ATOM 938 O O . LYS A 1 126 ? -4.760 13.124 2.329 1.00 93.62 126 LYS A O 1
ATOM 943 N N . ASP A 1 127 ? -4.861 14.773 0.818 1.00 93.56 127 ASP A N 1
ATOM 944 C CA . ASP A 1 127 ? -6.194 15.236 1.217 1.00 93.56 127 ASP A CA 1
ATOM 945 C C . ASP A 1 127 ? -7.269 14.206 0.834 1.00 93.56 127 ASP A C 1
ATOM 947 O O . ASP A 1 127 ? -8.210 13.970 1.600 1.00 93.56 127 ASP A O 1
ATOM 951 N N . ALA A 1 128 ? -7.096 13.546 -0.316 1.00 94.12 128 ALA A N 1
ATOM 952 C CA . ALA A 1 128 ? -7.950 12.455 -0.766 1.00 94.12 128 ALA A CA 1
ATOM 953 C C . ALA A 1 128 ? -7.759 11.205 0.106 1.00 94.12 128 ALA A C 1
ATOM 955 O O . ALA A 1 128 ? -8.746 10.604 0.536 1.00 94.12 128 ALA A O 1
ATOM 956 N N . ILE A 1 129 ? -6.509 10.871 0.451 1.00 93.81 129 ILE A N 1
ATOM 957 C CA . ILE A 1 129 ? -6.187 9.787 1.392 1.00 93.81 129 ILE A CA 1
ATOM 958 C C . ILE A 1 129 ? -6.898 10.032 2.727 1.00 93.81 129 ILE A C 1
ATOM 960 O O . ILE A 1 129 ? -7.665 9.181 3.180 1.00 93.81 129 ILE A O 1
ATOM 964 N N . ALA A 1 130 ? -6.723 11.217 3.320 1.00 92.12 130 ALA A N 1
ATOM 965 C CA . ALA A 1 130 ? -7.367 11.582 4.579 1.00 92.12 130 ALA A CA 1
ATOM 966 C C . ALA A 1 130 ? -8.901 11.521 4.472 1.00 92.12 130 ALA A C 1
ATOM 968 O O . ALA A 1 130 ? -9.578 11.013 5.360 1.00 92.12 130 ALA A O 1
ATOM 969 N N . GLN A 1 131 ? -9.487 11.973 3.359 1.00 92.38 131 GLN A N 1
ATOM 970 C CA . GLN A 1 131 ? -10.934 11.879 3.150 1.00 92.38 131 GLN A CA 1
ATOM 971 C C . GLN A 1 131 ? -11.445 10.433 3.154 1.00 92.38 131 GLN A C 1
ATOM 973 O O . GLN A 1 131 ? -12.492 10.161 3.754 1.00 92.38 131 GLN A O 1
ATOM 978 N N . VAL A 1 132 ? -10.730 9.507 2.513 1.00 92.12 132 VAL A N 1
ATOM 979 C CA . VAL A 1 132 ? -11.107 8.088 2.512 1.00 92.12 132 VAL A CA 1
ATOM 980 C C . VAL A 1 132 ? -10.913 7.464 3.887 1.00 92.12 132 VAL A C 1
ATOM 982 O O . VAL A 1 132 ? -11.801 6.740 4.338 1.00 92.12 132 VAL A O 1
ATOM 985 N N . VAL A 1 133 ? -9.828 7.798 4.591 1.00 90.25 133 VAL A N 1
ATOM 986 C CA . VAL A 1 133 ? -9.615 7.374 5.983 1.00 90.25 133 VAL A CA 1
ATOM 987 C C . VAL A 1 133 ? -10.802 7.798 6.853 1.00 90.25 133 VAL A C 1
ATOM 989 O O . VAL A 1 133 ? -11.431 6.932 7.463 1.00 90.25 133 VAL A O 1
ATOM 992 N N . ARG A 1 134 ? -11.224 9.071 6.818 1.00 89.75 134 ARG A N 1
ATOM 993 C CA . ARG A 1 134 ? -12.435 9.531 7.530 1.00 89.75 134 ARG A CA 1
ATOM 994 C C . ARG A 1 134 ? -13.676 8.724 7.161 1.00 89.75 134 ARG A C 1
ATOM 996 O O . ARG A 1 134 ? -14.433 8.337 8.048 1.00 89.75 134 ARG A O 1
ATOM 1003 N N . SER A 1 135 ? -13.895 8.458 5.871 1.00 89.50 135 SER A N 1
ATOM 1004 C CA . SER A 1 135 ? -15.056 7.680 5.418 1.00 89.50 135 SER A CA 1
ATOM 1005 C C . SER A 1 135 ? -15.030 6.225 5.890 1.00 89.50 135 SER A C 1
ATOM 1007 O O . SER A 1 135 ? -16.098 5.630 6.035 1.00 89.50 135 SER A O 1
ATOM 1009 N N . LEU A 1 136 ? -13.853 5.627 6.060 1.00 87.12 136 LEU A N 1
ATOM 1010 C CA . LEU A 1 136 ? -13.710 4.260 6.559 1.00 87.12 136 LEU A CA 1
ATOM 1011 C C . LEU A 1 136 ? -14.028 4.171 8.050 1.00 87.12 136 LEU A C 1
ATOM 1013 O O . LEU A 1 136 ? -14.597 3.178 8.496 1.00 87.12 136 LEU A O 1
ATOM 1017 N N . VAL A 1 137 ? -13.700 5.219 8.803 1.00 84.69 137 VAL A N 1
ATOM 1018 C CA . VAL A 1 137 ? -13.982 5.302 10.239 1.00 84.69 137 VAL A CA 1
ATOM 1019 C C . VAL A 1 137 ? -15.467 5.547 10.511 1.00 84.69 137 VAL A C 1
ATOM 1021 O O . VAL A 1 137 ? -16.012 4.965 11.440 1.00 84.69 137 VAL A O 1
ATOM 1024 N N . THR A 1 138 ? -16.145 6.370 9.705 1.00 79.38 138 THR A N 1
ATOM 1025 C CA . THR A 1 138 ? -17.566 6.712 9.921 1.00 79.38 138 THR A CA 1
ATOM 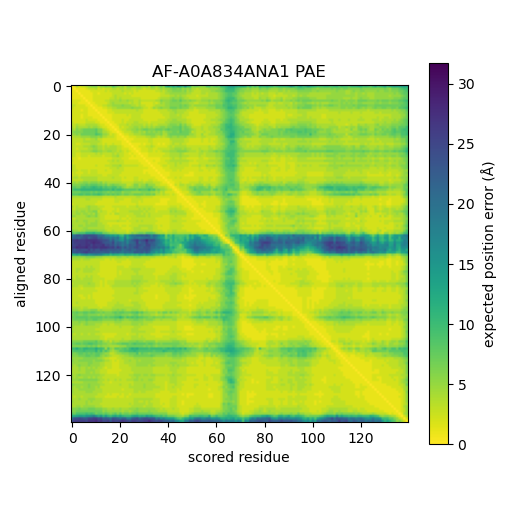1026 C C . THR A 1 138 ? -18.561 5.649 9.457 1.00 79.38 138 THR A C 1
ATOM 1028 O O . THR A 1 138 ? -19.713 5.688 9.874 1.00 79.38 138 THR A O 1
ATOM 1031 N N . LYS A 1 139 ? -18.154 4.719 8.585 1.00 60.78 139 LYS A N 1
ATOM 1032 C CA . LYS A 1 139 ? -19.006 3.623 8.085 1.00 60.78 139 LYS A CA 1
ATOM 1033 C C . LYS A 1 139 ? -19.104 2.420 9.038 1.00 60.78 139 LYS A C 1
ATOM 1035 O O . LYS A 1 139 ? -19.667 1.401 8.640 1.00 60.78 139 LYS A O 1
ATOM 1040 N N . ALA A 1 140 ? -18.539 2.521 10.239 1.00 50.78 140 ALA A N 1
ATOM 1041 C CA . ALA A 1 140 ? -18.494 1.454 11.235 1.00 50.78 140 ALA A CA 1
ATOM 1042 C C . ALA A 1 140 ? -19.533 1.622 12.345 1.00 50.78 140 ALA A C 1
ATOM 1044 O O . ALA A 1 140 ? -19.853 2.783 12.684 1.00 50.78 140 ALA A O 1
#

Foldseek 3Di:
DVVQQVVDPDDDDDDADDDDDDDQDDPPDDDDPPDDDDSDDDQQDDEAEAEDDPLVVQQVVLDDGHHDDPAHYEYAYAAEPPPDPQVVVCVVCPPPPSHDYHYQYAHDDFDDDDPVVRCVVSQSGSPSSNVVSVVSVVVD

Radius of gyration: 15.97 Å; Cα contacts (8 Å, |Δi|>4): 166; chains: 1; bounding box: 41×35×39 Å

Solvent-accessible surface area (backbone atoms only — not comparable to full-atom values): 8962 Å² total; per-residue (Å²): 107,70,68,57,48,76,74,46,87,76,92,75,84,81,92,81,73,89,74,92,72,84,86,87,70,62,95,83,62,86,83,57,90,96,60,89,82,87,89,75,86,69,88,33,45,44,61,50,76,46,50,53,75,72,34,37,54,29,56,64,68,25,75,81,80,51,79,62,42,88,41,38,37,38,28,38,44,99,39,49,58,76,89,32,69,46,44,56,51,48,70,72,49,66,88,49,86,72,58,47,78,46,69,36,39,36,89,66,88,85,77,94,71,55,67,72,60,45,34,50,73,52,48,57,27,28,69,42,50,33,52,50,52,54,54,62,63,68,76,106

Organism: NCBI:txid89673

InterPro domains:
  IPR009014 Transketolase C-terminal/Pyruvate-ferredoxin oxidoreductase domain II [G3DSA:3.40.50.920] (64-140)
  IPR009014 Transketolase C-terminal/Pyruvate-ferredoxin oxidoreductase domain II [SSF52922] (24-136)
  IPR033248 Transketolase, C-terminal domain [PF02780] (70-129)
  IPR051424 Transketolase-like [PTHR43195] (2-65)